Protein AF-A0A5E6NWL1-F1 (afdb_monomer_lite)

Sequence (114 aa):
MVSRLRFLEIIVAAIIPFLAGIGSVVPYYSIIIGLLGVIIAVSAGLPALYKYHENWIEYRTTAETLKHEKHLFQAKCSPYDNDNSFCKLVQRVEGLISKENTQWSRYAEKVKST

Structure (mmCIF, N/CA/C/O backbone):
data_AF-A0A5E6NWL1-F1
#
_entry.id   AF-A0A5E6NWL1-F1
#
loop_
_atom_site.group_PDB
_atom_site.id
_atom_site.type_symbol
_atom_site.label_atom_id
_atom_site.label_alt_id
_atom_site.label_comp_id
_atom_site.label_asym_id
_atom_site.label_entity_id
_atom_site.label_seq_id
_atom_site.pdbx_PDB_ins_code
_atom_site.Cartn_x
_atom_site.Cartn_y
_atom_site.Cartn_z
_atom_site.occupancy
_atom_site.B_iso_or_equiv
_atom_site.auth_seq_id
_atom_site.auth_comp_id
_atom_site.auth_asym_id
_atom_site.auth_atom_id
_atom_site.pdbx_PDB_model_num
ATOM 1 N N . MET A 1 1 ? 4.644 -8.841 -5.551 1.00 50.12 1 MET A N 1
ATOM 2 C CA . MET A 1 1 ? 4.546 -8.971 -7.025 1.00 50.12 1 MET A CA 1
ATOM 3 C C . MET A 1 1 ? 5.251 -7.815 -7.746 1.00 50.12 1 MET A C 1
ATOM 5 O O . MET A 1 1 ? 6.105 -8.096 -8.574 1.00 50.12 1 MET A O 1
ATOM 9 N N . VAL A 1 2 ? 5.029 -6.550 -7.348 1.00 52.25 2 VAL A N 1
ATOM 10 C CA . VAL A 1 2 ? 5.724 -5.345 -7.880 1.00 52.25 2 VAL A CA 1
ATOM 11 C C . VAL A 1 2 ? 7.260 -5.425 -7.808 1.00 52.25 2 VAL A C 1
ATOM 13 O O . VAL A 1 2 ? 7.950 -5.004 -8.731 1.00 52.25 2 VAL A O 1
ATOM 16 N N . SER A 1 3 ? 7.815 -6.043 -6.762 1.00 50.22 3 SER A N 1
ATOM 17 C CA . SER A 1 3 ? 9.270 -6.178 -6.601 1.00 50.22 3 SER A CA 1
ATOM 18 C C . SER A 1 3 ? 9.939 -7.034 -7.684 1.00 50.22 3 SER A C 1
ATOM 20 O O . SER A 1 3 ? 11.111 -6.827 -7.973 1.00 50.22 3 SER A O 1
ATOM 22 N N . ARG A 1 4 ? 9.212 -7.975 -8.310 1.00 56.41 4 ARG A N 1
ATOM 23 C CA . ARG A 1 4 ? 9.768 -8.822 -9.381 1.00 56.41 4 ARG A CA 1
ATOM 24 C C . ARG A 1 4 ? 9.838 -8.097 -10.727 1.00 56.41 4 ARG A C 1
ATOM 26 O O . ARG A 1 4 ? 10.775 -8.330 -11.477 1.00 56.41 4 ARG A O 1
ATOM 33 N N . LEU A 1 5 ? 8.900 -7.182 -10.986 1.00 61.34 5 LEU A N 1
ATOM 34 C CA . LEU A 1 5 ? 8.906 -6.315 -12.170 1.00 61.34 5 LEU A CA 1
ATOM 35 C C . LEU A 1 5 ? 10.056 -5.306 -12.110 1.00 61.34 5 LEU A C 1
ATOM 37 O O . LEU A 1 5 ? 10.824 -5.220 -13.058 1.00 61.34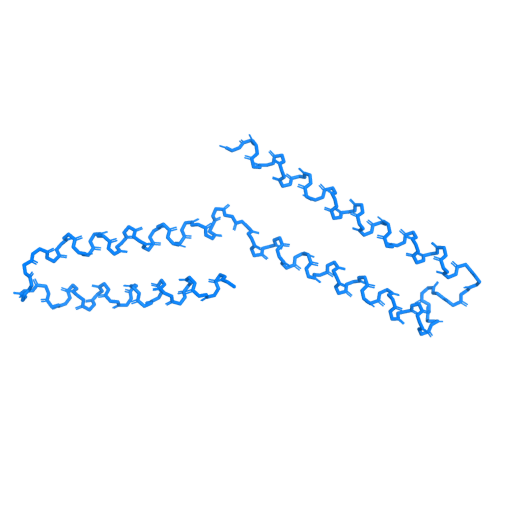 5 LEU A O 1
ATOM 41 N N . ARG A 1 6 ? 10.253 -4.645 -10.959 1.00 65.12 6 ARG A N 1
ATOM 42 C CA . ARG A 1 6 ? 11.389 -3.726 -10.753 1.00 65.12 6 ARG A CA 1
ATOM 43 C C . ARG A 1 6 ? 12.747 -4.415 -10.886 1.00 65.12 6 ARG A C 1
ATOM 45 O O . ARG A 1 6 ? 13.683 -3.832 -11.411 1.00 65.12 6 ARG A O 1
ATOM 52 N N . PHE A 1 7 ? 12.865 -5.657 -10.418 1.00 69.81 7 PHE A N 1
ATOM 53 C CA . PHE A 1 7 ? 14.107 -6.418 -10.554 1.00 69.81 7 PHE A CA 1
ATOM 54 C C . PHE A 1 7 ? 14.421 -6.754 -12.021 1.00 69.81 7 PHE A C 1
ATOM 56 O O . PHE A 1 7 ? 15.555 -6.581 -12.459 1.00 69.81 7 PHE A O 1
ATOM 63 N N . LEU A 1 8 ? 13.412 -7.171 -12.796 1.00 68.12 8 LEU A N 1
ATOM 64 C CA . LEU A 1 8 ? 13.553 -7.386 -14.240 1.00 68.12 8 LEU A CA 1
ATOM 65 C C . LEU A 1 8 ? 13.873 -6.083 -14.983 1.00 68.12 8 LEU A C 1
ATOM 67 O O . LEU A 1 8 ? 14.722 -6.086 -15.866 1.00 68.12 8 LEU A O 1
ATOM 71 N N . GLU A 1 9 ? 13.259 -4.970 -14.590 1.00 68.62 9 GLU A N 1
ATOM 72 C CA . GLU A 1 9 ? 13.518 -3.646 -15.161 1.00 68.62 9 GLU A CA 1
ATOM 73 C C . GLU A 1 9 ? 14.976 -3.212 -14.963 1.00 68.62 9 GLU A C 1
ATOM 75 O O . GLU A 1 9 ? 15.617 -2.779 -15.915 1.00 68.62 9 GLU A O 1
ATOM 80 N N . ILE A 1 10 ? 15.536 -3.415 -13.765 1.00 74.31 10 ILE A N 1
ATOM 81 C CA . ILE A 1 10 ? 16.945 -3.114 -13.468 1.00 74.31 10 ILE A CA 1
ATOM 82 C C . ILE A 1 10 ? 17.884 -3.988 -14.308 1.00 74.31 10 ILE A C 1
ATOM 84 O O . ILE A 1 10 ? 18.872 -3.486 -14.841 1.00 74.31 10 ILE A O 1
ATOM 88 N N . ILE A 1 11 ? 17.571 -5.278 -14.465 1.00 75.06 11 ILE A N 1
ATOM 89 C CA . ILE A 1 11 ? 18.364 -6.188 -15.304 1.00 75.06 11 ILE A CA 1
ATOM 90 C C . ILE A 1 11 ? 18.341 -5.723 -16.763 1.00 75.06 11 ILE A C 1
ATOM 92 O O . ILE A 1 11 ? 19.393 -5.620 -17.391 1.00 75.06 11 ILE A O 1
ATOM 96 N N . VAL A 1 12 ? 17.164 -5.400 -17.301 1.00 69.62 12 VAL A N 1
ATOM 97 C CA . VAL A 1 12 ? 17.029 -4.942 -18.689 1.00 69.62 12 VAL A CA 1
ATOM 98 C C . VAL A 1 12 ? 17.706 -3.581 -18.885 1.00 69.62 12 VAL A C 1
ATOM 100 O O . VAL A 1 12 ? 18.436 -3.403 -19.858 1.00 69.62 12 VAL A O 1
ATOM 103 N N . ALA A 1 13 ? 17.560 -2.656 -17.933 1.00 71.75 13 ALA A N 1
ATOM 104 C CA . ALA A 1 13 ? 18.223 -1.354 -17.953 1.00 71.75 13 ALA A CA 1
ATOM 105 C C . ALA A 1 13 ? 19.753 -1.467 -17.900 1.00 71.75 13 ALA A C 1
ATOM 107 O O . ALA A 1 13 ? 20.435 -0.670 -18.537 1.00 71.75 13 ALA A O 1
ATOM 108 N N . ALA A 1 14 ? 20.299 -2.465 -17.198 1.00 71.75 14 ALA A N 1
ATOM 109 C CA . ALA A 1 14 ? 21.736 -2.739 -17.158 1.00 71.75 14 ALA A CA 1
ATOM 110 C C . ALA A 1 14 ? 22.255 -3.407 -18.446 1.00 71.75 14 ALA A C 1
ATOM 112 O O . ALA A 1 14 ? 23.395 -3.179 -18.852 1.00 71.75 14 ALA A O 1
ATOM 113 N N . ILE A 1 15 ? 21.413 -4.196 -19.120 1.00 71.50 15 ILE A N 1
ATOM 114 C CA . ILE A 1 15 ? 21.747 -4.866 -20.385 1.00 71.50 15 ILE A CA 1
ATOM 115 C C . ILE A 1 15 ? 21.802 -3.875 -21.561 1.00 71.50 15 ILE A C 1
ATOM 117 O O . ILE A 1 15 ? 22.591 -4.077 -22.482 1.00 71.50 15 ILE A O 1
ATOM 121 N N . ILE A 1 16 ? 21.035 -2.779 -21.531 1.00 72.31 16 ILE A N 1
ATOM 122 C CA . ILE A 1 16 ? 21.029 -1.755 -22.595 1.00 72.31 16 ILE A CA 1
ATOM 123 C C . ILE A 1 16 ? 22.412 -1.112 -22.833 1.00 72.31 16 ILE A C 1
ATOM 125 O O . ILE A 1 16 ? 22.886 -1.180 -23.967 1.00 72.31 16 ILE A O 1
ATOM 129 N N . PRO A 1 17 ? 23.100 -0.518 -21.835 1.00 69.25 17 PRO A N 1
ATOM 130 C CA . PRO A 1 17 ? 24.430 0.058 -22.035 1.00 69.25 17 PRO A CA 1
ATOM 131 C C . PRO A 1 17 ? 25.490 -1.011 -22.333 1.00 69.25 17 PRO A C 1
ATOM 133 O O . PRO A 1 17 ? 26.429 -0.741 -23.079 1.00 69.25 17 PRO A O 1
ATOM 136 N N . PHE A 1 18 ? 25.319 -2.238 -21.826 1.00 68.81 18 PHE A N 1
ATOM 137 C CA . PHE A 1 18 ? 26.190 -3.371 -22.151 1.00 68.81 18 PHE A CA 1
ATOM 138 C C . PHE A 1 18 ? 26.093 -3.769 -23.636 1.00 68.81 18 PHE A C 1
ATOM 140 O O . PHE A 1 18 ? 27.112 -3.909 -24.310 1.00 68.81 18 PHE A O 1
ATOM 147 N N . LEU A 1 19 ? 24.876 -3.875 -24.177 1.00 64.69 19 LEU A N 1
ATOM 148 C CA . LEU A 1 19 ? 24.639 -4.135 -25.601 1.00 64.69 19 LEU A CA 1
ATOM 149 C C . LEU A 1 19 ? 25.035 -2.946 -26.482 1.00 64.69 19 LEU A C 1
ATOM 151 O O . LEU A 1 19 ? 25.579 -3.149 -27.565 1.00 64.69 19 LEU A O 1
ATOM 155 N N . ALA A 1 20 ? 24.810 -1.714 -26.019 1.00 65.62 20 ALA A N 1
ATOM 156 C CA . ALA A 1 20 ? 25.245 -0.510 -26.722 1.00 65.62 20 ALA A CA 1
ATOM 157 C C . ALA A 1 20 ? 26.779 -0.439 -26.842 1.00 65.62 20 ALA A C 1
ATOM 159 O O . ALA A 1 20 ? 27.286 -0.029 -27.884 1.00 65.62 20 ALA A O 1
ATOM 160 N N . GLY A 1 21 ? 27.517 -0.895 -25.823 1.00 66.38 21 GLY A N 1
ATOM 161 C CA . GLY A 1 21 ? 28.983 -0.950 -25.830 1.00 66.38 21 GLY A CA 1
ATOM 162 C C . GLY A 1 21 ? 29.585 -2.009 -26.766 1.00 66.38 21 GLY A C 1
ATOM 163 O O . GLY A 1 21 ? 30.713 -1.840 -27.220 1.00 66.38 21 GLY A O 1
ATOM 164 N N . ILE A 1 22 ? 28.838 -3.070 -27.096 1.00 66.62 22 ILE A N 1
ATOM 165 C CA . ILE A 1 22 ? 29.268 -4.167 -27.994 1.00 66.62 22 ILE A CA 1
ATOM 166 C C . ILE A 1 22 ? 28.733 -3.965 -29.435 1.00 66.62 22 ILE A C 1
ATOM 168 O O . ILE A 1 22 ? 28.957 -4.796 -30.316 1.00 66.62 22 ILE A O 1
ATOM 172 N N . GLY A 1 23 ? 28.044 -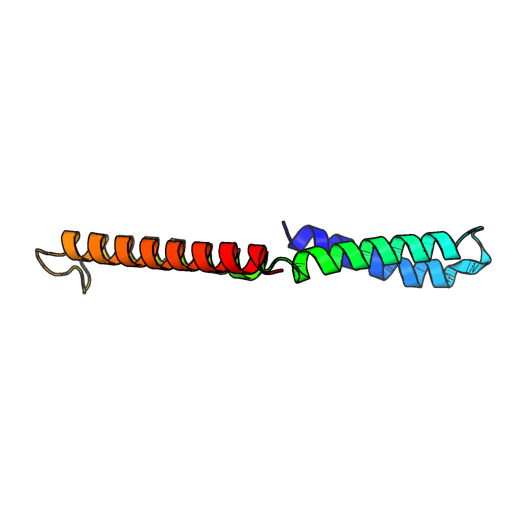2.847 -29.708 1.00 58.22 23 GLY A N 1
ATOM 173 C CA . GLY A 1 23 ? 27.220 -2.600 -30.906 1.00 58.22 23 GLY A CA 1
ATOM 174 C C . GLY A 1 23 ? 27.893 -2.754 -32.279 1.00 58.22 23 GLY A C 1
ATOM 175 O O . GLY A 1 23 ? 27.201 -2.798 -33.290 1.00 58.22 23 GLY A O 1
ATOM 176 N N . SER A 1 24 ? 29.216 -2.895 -32.340 1.00 59.19 24 SER A N 1
ATOM 177 C CA . SER A 1 24 ? 29.981 -3.173 -33.560 1.00 59.19 24 SER A CA 1
ATOM 178 C C . SER A 1 24 ? 30.027 -4.655 -33.974 1.00 59.19 24 SER A C 1
ATOM 180 O O . SER A 1 24 ? 30.479 -4.942 -35.080 1.00 59.19 24 SER A O 1
ATOM 182 N N . VAL A 1 25 ? 29.556 -5.597 -33.142 1.00 61.84 25 VAL A N 1
ATOM 183 C CA . VAL A 1 25 ? 29.669 -7.053 -33.405 1.00 61.84 25 VAL A CA 1
ATOM 184 C C . VAL A 1 25 ? 28.345 -7.701 -33.847 1.00 61.84 25 VAL A C 1
ATOM 186 O O . VAL A 1 25 ? 28.356 -8.778 -34.438 1.00 61.84 25 VAL A O 1
ATOM 189 N N . VAL A 1 26 ? 27.193 -7.064 -33.600 1.00 61.44 26 VAL A N 1
ATOM 190 C CA . VAL A 1 26 ? 25.870 -7.697 -33.771 1.00 61.44 26 VAL A CA 1
ATOM 191 C C . VAL A 1 26 ? 25.028 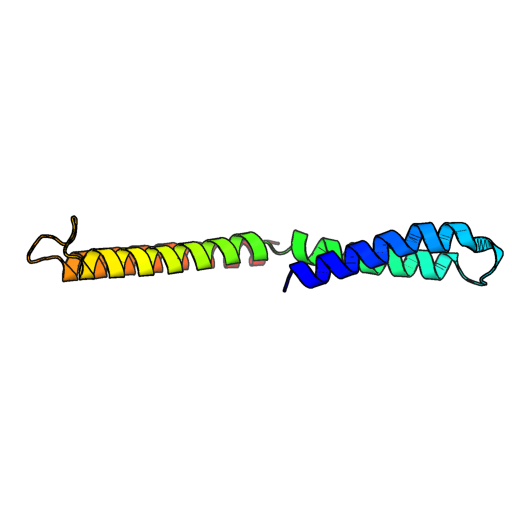-6.967 -34.831 1.00 61.44 26 VAL A C 1
ATOM 193 O O . VAL A 1 26 ? 24.737 -5.780 -34.664 1.00 61.44 26 VAL A O 1
ATOM 196 N N . PRO A 1 27 ? 24.576 -7.642 -35.906 1.00 66.50 27 PRO A N 1
ATOM 197 C CA . PRO A 1 27 ? 23.650 -7.040 -36.863 1.00 66.50 27 PRO A CA 1
ATOM 198 C C . PRO A 1 27 ? 22.292 -6.740 -36.198 1.00 66.50 27 PRO A C 1
ATOM 200 O O . PRO A 1 27 ? 21.824 -7.499 -35.354 1.00 66.50 27 PRO A O 1
ATOM 203 N N . TYR A 1 28 ? 21.646 -5.632 -36.585 1.00 70.50 28 TYR A N 1
ATOM 204 C CA . TYR A 1 28 ? 20.342 -5.164 -36.064 1.00 70.50 28 TYR A CA 1
ATOM 205 C C . TYR A 1 28 ? 20.303 -4.698 -34.589 1.00 70.50 28 TYR A C 1
ATOM 207 O O . TYR A 1 28 ? 19.222 -4.587 -34.003 1.00 70.50 28 TYR A O 1
ATOM 215 N N . TYR A 1 29 ? 21.448 -4.346 -33.992 1.00 73.19 29 TYR A N 1
ATOM 216 C CA . TYR A 1 29 ? 21.550 -3.906 -32.588 1.00 73.19 29 TYR A CA 1
ATOM 217 C C . TYR A 1 29 ? 20.606 -2.744 -32.212 1.00 73.19 29 TYR A C 1
ATOM 219 O O . TYR A 1 29 ? 20.038 -2.739 -31.120 1.00 73.19 29 TYR A O 1
ATOM 227 N N . SER A 1 30 ? 20.375 -1.784 -33.117 1.00 73.44 30 SER A N 1
ATOM 228 C CA . SER A 1 30 ? 19.502 -0.629 -32.859 1.00 73.44 30 SER A CA 1
ATOM 229 C C . SER A 1 30 ? 18.040 -1.027 -32.624 1.00 73.44 30 SER A C 1
ATOM 231 O O . SER A 1 30 ? 17.365 -0.423 -31.793 1.00 73.44 30 SER A O 1
ATOM 233 N N . ILE A 1 31 ? 17.561 -2.072 -33.310 1.00 78.31 31 ILE A N 1
ATOM 234 C CA . ILE A 1 31 ? 16.191 -2.584 -33.154 1.00 78.31 31 ILE A CA 1
ATOM 235 C C . ILE A 1 31 ? 16.051 -3.292 -31.802 1.00 78.31 31 ILE A C 1
ATOM 237 O O . ILE A 1 31 ? 15.057 -3.098 -31.104 1.00 78.31 31 ILE A O 1
ATOM 241 N N . ILE A 1 32 ? 17.069 -4.057 -31.397 1.00 77.50 32 ILE A N 1
ATOM 242 C CA . ILE A 1 32 ? 17.094 -4.768 -30.110 1.00 77.50 32 ILE A CA 1
ATOM 243 C C . ILE A 1 32 ? 17.088 -3.772 -28.944 1.00 77.50 32 ILE A C 1
ATOM 245 O O . ILE A 1 32 ? 16.290 -3.915 -28.019 1.00 77.50 32 ILE A O 1
ATOM 249 N N . ILE A 1 33 ? 17.920 -2.728 -29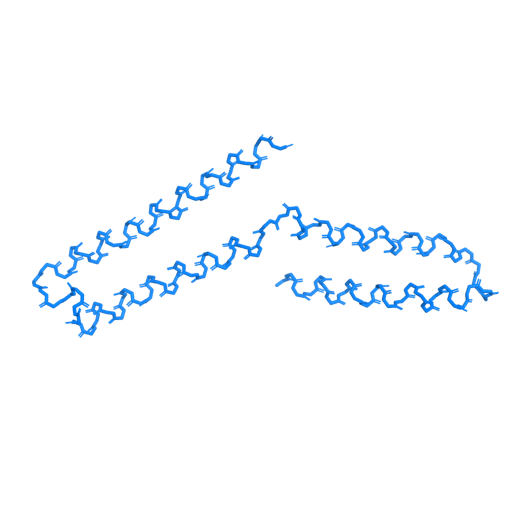.008 1.00 78.69 33 ILE A N 1
ATOM 250 C CA . ILE A 1 33 ? 17.970 -1.680 -27.977 1.00 78.69 33 ILE A CA 1
ATOM 251 C C . ILE A 1 33 ? 16.630 -0.938 -27.886 1.00 78.69 33 ILE A C 1
ATOM 253 O O . ILE A 1 33 ? 16.120 -0.730 -26.785 1.00 78.69 33 ILE A O 1
ATOM 257 N N . GLY A 1 34 ? 16.030 -0.592 -29.031 1.00 77.94 34 GLY A N 1
ATOM 258 C CA . GLY A 1 34 ? 14.709 0.036 -29.070 1.00 77.94 34 GLY A CA 1
ATOM 259 C C . GLY A 1 34 ? 13.626 -0.834 -28.426 1.00 77.94 34 GLY A C 1
ATOM 260 O O . GLY A 1 34 ? 12.847 -0.345 -27.609 1.00 77.94 34 GLY A O 1
ATOM 261 N N . LEU A 1 35 ? 13.616 -2.136 -28.723 1.00 80.44 35 LEU A N 1
ATOM 262 C CA . LEU A 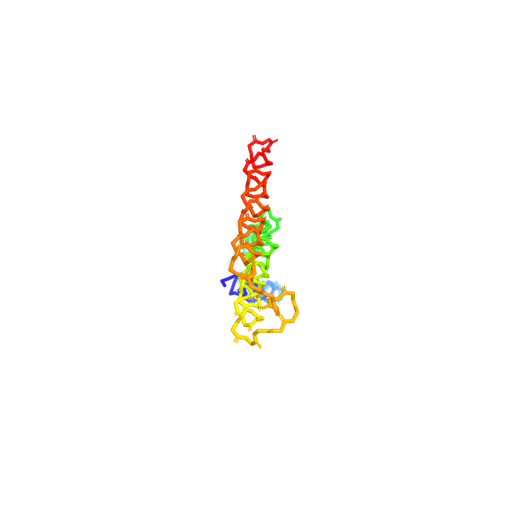1 35 ? 12.637 -3.078 -28.179 1.00 80.44 35 LEU A CA 1
ATOM 263 C C . LEU A 1 35 ? 12.785 -3.262 -26.659 1.00 80.44 35 LEU A C 1
ATOM 265 O O . LEU A 1 35 ? 11.783 -3.267 -25.943 1.00 80.44 35 LEU A O 1
ATOM 269 N N . LEU A 1 36 ? 14.018 -3.326 -26.146 1.00 79.19 36 LEU A N 1
ATOM 270 C CA . LEU A 1 36 ? 14.277 -3.351 -24.700 1.00 79.19 36 LEU A CA 1
ATOM 271 C C . LEU A 1 36 ? 13.813 -2.056 -24.017 1.00 79.19 36 LEU A C 1
ATOM 273 O O . LEU A 1 36 ? 13.208 -2.114 -22.948 1.00 79.19 36 LEU A O 1
ATOM 277 N N . GLY A 1 37 ? 14.022 -0.900 -24.655 1.00 79.06 37 GLY A N 1
ATOM 278 C CA . GLY A 1 37 ? 13.529 0.388 -24.165 1.00 79.06 37 GLY A CA 1
ATOM 279 C C . GLY A 1 37 ? 12.001 0.445 -24.053 1.00 79.06 37 GLY A C 1
ATOM 280 O O . GLY A 1 37 ? 11.480 0.907 -23.039 1.00 79.06 37 GLY A O 1
ATOM 281 N N . VAL A 1 38 ? 11.274 -0.088 -25.043 1.00 79.62 38 VAL A N 1
ATOM 282 C CA . VAL A 1 38 ? 9.800 -0.181 -25.001 1.00 79.62 38 VAL A CA 1
ATOM 283 C C . VAL A 1 38 ? 9.336 -1.083 -23.854 1.00 79.62 38 VAL A C 1
ATOM 285 O O . VAL A 1 38 ? 8.418 -0.715 -23.121 1.00 79.62 38 VAL A O 1
ATOM 288 N N . ILE A 1 39 ? 9.987 -2.232 -23.649 1.00 78.38 39 ILE A N 1
ATOM 289 C CA . ILE A 1 39 ? 9.657 -3.155 -22.551 1.00 78.38 39 ILE A CA 1
ATOM 290 C C . ILE A 1 39 ? 9.856 -2.483 -21.187 1.00 78.38 39 ILE A C 1
ATOM 292 O O . ILE A 1 39 ? 9.003 -2.641 -20.308 1.00 78.38 39 ILE A O 1
ATOM 296 N N . ILE A 1 40 ? 10.933 -1.706 -21.014 1.00 81.06 40 ILE A N 1
ATOM 297 C CA . ILE A 1 40 ? 11.157 -0.915 -19.796 1.00 81.06 40 ILE A CA 1
ATOM 298 C C . ILE A 1 40 ? 10.055 0.126 -19.634 1.00 81.06 40 ILE A C 1
ATOM 300 O O . ILE A 1 40 ? 9.434 0.171 -18.580 1.00 81.06 40 ILE A O 1
ATOM 304 N N . ALA A 1 41 ? 9.774 0.932 -20.660 1.00 77.19 41 ALA A N 1
ATOM 305 C CA . ALA A 1 41 ? 8.791 2.011 -20.567 1.00 77.19 41 ALA A CA 1
ATOM 306 C C . ALA A 1 41 ? 7.394 1.492 -20.187 1.00 77.19 41 ALA A C 1
ATOM 308 O O . ALA A 1 41 ? 6.728 2.067 -19.327 1.00 77.19 41 ALA A O 1
ATOM 309 N N . VAL A 1 42 ? 6.975 0.364 -20.769 1.00 75.25 42 VAL A N 1
ATOM 310 C CA . VAL A 1 42 ? 5.717 -0.306 -20.412 1.00 75.25 42 VAL A CA 1
ATOM 311 C C . VAL A 1 42 ? 5.782 -0.838 -18.976 1.00 75.25 42 VAL A C 1
ATOM 313 O O . VAL A 1 42 ? 4.888 -0.564 -18.176 1.00 75.25 42 VAL A O 1
ATOM 316 N N . SER A 1 43 ? 6.858 -1.536 -18.607 1.00 75.25 43 SER A N 1
ATOM 317 C CA . SER A 1 43 ? 7.019 -2.113 -17.262 1.00 75.25 43 SER A CA 1
ATOM 318 C C . SER A 1 43 ? 7.122 -1.062 -16.154 1.00 75.25 43 SER A C 1
ATOM 320 O O . SER A 1 43 ? 6.647 -1.317 -15.051 1.00 75.25 43 SER A O 1
ATOM 322 N N . ALA A 1 44 ? 7.689 0.109 -16.445 1.00 70.94 44 ALA A N 1
ATOM 323 C CA . ALA A 1 44 ? 7.785 1.259 -15.550 1.00 70.94 44 ALA A CA 1
ATOM 324 C C . ALA A 1 44 ? 6.464 2.043 -15.485 1.00 70.94 44 ALA A C 1
ATOM 326 O O . ALA A 1 44 ? 6.067 2.532 -14.424 1.00 70.94 44 ALA A O 1
ATOM 327 N N . GLY A 1 45 ? 5.754 2.129 -16.614 1.00 67.94 45 GLY A N 1
ATOM 328 C CA . GLY A 1 45 ? 4.468 2.810 -16.733 1.00 67.94 45 GLY A CA 1
ATOM 329 C C . GLY A 1 45 ? 3.333 2.088 -16.006 1.00 67.94 45 GLY A C 1
ATOM 330 O O . GLY A 1 45 ? 2.518 2.741 -15.359 1.00 67.94 45 GLY A O 1
ATOM 331 N N . LEU A 1 46 ? 3.293 0.750 -16.031 1.00 67.31 46 LEU A N 1
ATOM 332 C CA . LEU A 1 46 ? 2.227 -0.028 -15.379 1.00 67.31 46 LEU A CA 1
ATOM 333 C C . LEU A 1 46 ? 2.113 0.241 -13.855 1.00 67.31 46 LEU A C 1
ATOM 335 O O . LEU A 1 46 ? 1.012 0.539 -13.386 1.00 67.31 46 LEU A O 1
ATOM 339 N N . PRO A 1 47 ? 3.202 0.181 -13.062 1.00 63.44 47 PRO A N 1
ATOM 340 C CA . PRO A 1 47 ? 3.186 0.513 -11.637 1.00 63.44 47 PRO A CA 1
ATOM 341 C C . PRO A 1 47 ? 2.986 2.003 -11.346 1.00 63.44 47 PRO A C 1
ATOM 343 O O . PRO A 1 47 ? 2.547 2.344 -10.252 1.00 63.44 47 PRO A O 1
ATOM 346 N N . ALA A 1 48 ? 3.347 2.889 -12.281 1.00 61.69 48 ALA A N 1
ATOM 347 C CA . ALA A 1 48 ? 3.153 4.331 -12.129 1.00 61.69 48 ALA A CA 1
ATOM 348 C C . ALA A 1 48 ? 1.687 4.737 -12.347 1.00 61.69 48 ALA A C 1
ATOM 350 O O . ALA A 1 48 ? 1.176 5.610 -11.647 1.00 61.69 48 ALA A O 1
ATOM 351 N N . LEU A 1 49 ? 1.002 4.080 -13.287 1.00 61.25 49 LEU A N 1
ATOM 352 C CA . LEU A 1 49 ? -0.405 4.330 -13.605 1.00 61.25 49 LEU A CA 1
ATOM 353 C C . LEU A 1 49 ? -1.344 3.759 -12.547 1.00 61.25 49 LEU A C 1
ATOM 355 O O . LEU A 1 49 ? -2.340 4.385 -12.188 1.00 61.25 49 LEU A O 1
ATOM 359 N N . TYR A 1 50 ? -1.011 2.592 -12.005 1.00 58.66 50 TYR A N 1
ATOM 360 C CA . TYR A 1 50 ? -1.797 2.003 -10.943 1.00 58.66 50 TYR A CA 1
ATOM 361 C C . TYR A 1 50 ? -1.083 2.152 -9.607 1.00 58.66 50 TYR A C 1
ATOM 363 O O . TYR A 1 50 ? -0.114 1.449 -9.319 1.00 58.66 50 TYR A O 1
ATOM 371 N N . LYS A 1 51 ? -1.651 2.996 -8.740 1.00 63.16 51 LYS A N 1
ATOM 372 C CA . LYS A 1 51 ? -1.339 3.153 -7.306 1.00 63.16 51 LYS A CA 1
ATOM 373 C C . LYS A 1 51 ?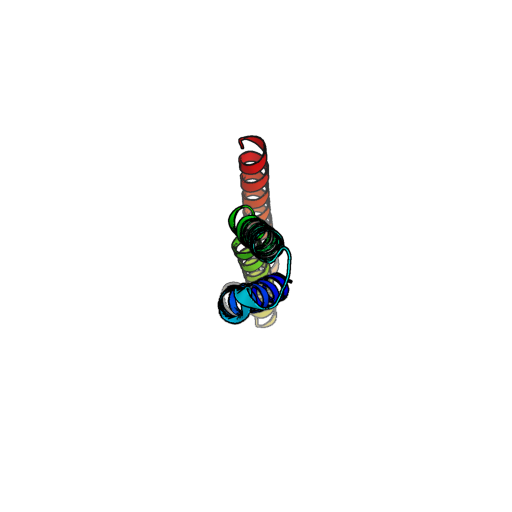 -1.569 1.870 -6.476 1.00 63.16 51 LYS A C 1
ATOM 375 O O . LYS A 1 51 ? -1.974 1.924 -5.321 1.00 63.16 51 LYS A O 1
ATOM 380 N N . TYR A 1 52 ? -1.285 0.691 -7.029 1.00 63.31 52 TYR A N 1
ATOM 381 C CA . TYR A 1 52 ? -1.380 -0.607 -6.367 1.00 63.31 52 TYR A CA 1
ATOM 382 C C . TYR A 1 52 ? -0.567 -0.657 -5.077 1.00 63.31 52 TYR A C 1
ATOM 384 O O . TYR A 1 52 ? -0.946 -1.364 -4.149 1.00 63.31 52 TYR A O 1
ATOM 392 N N . HIS A 1 53 ? 0.544 0.080 -5.005 1.00 64.62 53 HIS A N 1
ATOM 393 C CA . HIS A 1 53 ? 1.356 0.117 -3.797 1.00 64.62 53 HIS A CA 1
ATOM 394 C C . HIS A 1 53 ? 0.652 0.842 -2.645 1.00 64.62 53 HIS A C 1
ATOM 396 O O . HIS A 1 53 ? 0.589 0.292 -1.550 1.00 64.62 53 HIS A O 1
ATOM 402 N N . GLU A 1 54 ? 0.078 2.021 -2.903 1.00 68.00 54 GLU A N 1
ATOM 403 C CA . GLU A 1 54 ? -0.678 2.776 -1.895 1.00 68.00 54 GLU A CA 1
ATOM 404 C C . GLU A 1 54 ? -1.904 1.977 -1.437 1.00 68.00 54 GLU A C 1
ATOM 406 O O . GLU A 1 54 ? -2.053 1.728 -0.243 1.00 68.00 54 GLU A O 1
ATOM 411 N N . ASN A 1 55 ? -2.698 1.453 -2.377 1.00 70.88 55 ASN A N 1
ATOM 412 C CA . ASN A 1 55 ? -3.911 0.695 -2.050 1.00 70.88 55 ASN A CA 1
ATOM 413 C C . ASN A 1 55 ? -3.604 -0.577 -1.240 1.00 70.88 55 ASN A C 1
ATOM 415 O O . ASN A 1 55 ? -4.339 -0.932 -0.321 1.00 70.88 55 ASN A O 1
ATOM 419 N N . TRP A 1 56 ? -2.504 -1.271 -1.553 1.00 70.56 56 TRP A N 1
ATOM 420 C CA . TRP A 1 56 ? -2.108 -2.471 -0.815 1.00 70.56 56 TRP A CA 1
ATOM 421 C C . TRP A 1 56 ? -1.585 -2.156 0.593 1.00 70.56 56 TRP A C 1
ATOM 423 O O . TRP A 1 56 ? -1.900 -2.883 1.538 1.00 70.56 56 TRP A O 1
ATOM 433 N N . ILE A 1 57 ? -0.805 -1.079 0.750 1.00 77.81 57 ILE A N 1
ATOM 434 C CA . ILE A 1 57 ? -0.346 -0.620 2.071 1.00 77.81 57 ILE A CA 1
ATOM 435 C C . ILE A 1 57 ? -1.542 -0.245 2.942 1.00 77.81 57 ILE A C 1
ATOM 437 O O . ILE A 1 57 ? -1.582 -0.595 4.123 1.00 77.81 57 ILE A O 1
ATOM 441 N N . GLU A 1 58 ? -2.525 0.435 2.365 1.00 78.44 58 GLU A N 1
ATOM 442 C CA . GLU A 1 58 ? -3.699 0.891 3.095 1.00 78.44 58 GLU A CA 1
ATOM 443 C C . GLU A 1 58 ? -4.573 -0.280 3.541 1.00 78.44 58 GLU A C 1
ATOM 445 O O . GLU A 1 58 ? -4.904 -0.376 4.721 1.00 78.44 58 GLU A O 1
ATOM 450 N N . TYR A 1 59 ? -4.800 -1.258 2.658 1.00 78.50 59 TYR A N 1
ATOM 451 C CA . TYR A 1 59 ? -5.460 -2.515 3.016 1.00 78.50 59 TYR A CA 1
ATOM 452 C C . TYR A 1 59 ? -4.748 -3.242 4.171 1.00 78.50 59 TYR A C 1
ATOM 454 O O . TYR A 1 59 ? -5.377 -3.678 5.138 1.00 78.50 59 TYR A O 1
ATOM 462 N N . ARG A 1 60 ? -3.411 -3.344 4.119 1.00 82.88 60 ARG A N 1
ATOM 463 C CA . ARG A 1 60 ? -2.623 -3.961 5.201 1.00 82.88 60 ARG A CA 1
ATOM 464 C C . ARG A 1 60 ? -2.734 -3.174 6.502 1.00 82.88 60 ARG A C 1
ATOM 466 O O . ARG A 1 60 ? -2.883 -3.788 7.553 1.00 82.88 60 ARG A O 1
ATOM 473 N N . THR A 1 61 ? -2.701 -1.849 6.435 1.00 84.94 61 THR A N 1
ATOM 474 C CA . THR A 1 61 ? -2.856 -0.975 7.605 1.00 84.94 61 THR A CA 1
ATOM 475 C C . THR A 1 61 ? -4.228 -1.162 8.255 1.00 84.94 61 THR A C 1
ATOM 477 O O . THR A 1 61 ? -4.305 -1.316 9.475 1.00 84.94 61 THR A O 1
ATOM 480 N N . THR A 1 62 ? -5.301 -1.240 7.463 1.00 86.75 62 THR A N 1
ATOM 481 C CA . THR A 1 62 ? -6.659 -1.534 7.953 1.00 86.75 62 THR A CA 1
ATOM 482 C C . THR A 1 62 ? -6.720 -2.902 8.635 1.00 86.75 62 THR A C 1
ATOM 484 O O . THR A 1 62 ? -7.229 -3.010 9.752 1.00 86.75 62 THR A O 1
ATOM 487 N N . ALA A 1 63 ? -6.123 -3.935 8.033 1.00 86.56 63 ALA A N 1
ATOM 488 C CA . ALA A 1 63 ? -6.069 -5.275 8.619 1.00 86.56 63 ALA A CA 1
ATOM 489 C C . ALA A 1 63 ? -5.287 -5.322 9.948 1.00 86.56 63 ALA A C 1
ATOM 491 O O . ALA A 1 63 ? -5.747 -5.940 10.911 1.00 86.56 63 ALA A O 1
ATOM 492 N N . GLU A 1 64 ? -4.129 -4.658 10.030 1.00 88.44 64 GLU A N 1
ATOM 493 C CA . GLU A 1 64 ? -3.365 -4.555 11.283 1.00 88.44 64 GLU A CA 1
ATOM 494 C C . GLU A 1 64 ? -4.136 -3.753 12.344 1.00 88.44 64 GLU A C 1
ATOM 496 O O . GLU A 1 64 ? -4.118 -4.119 13.518 1.00 88.44 64 GLU A O 1
ATOM 501 N N . THR A 1 65 ? -4.888 -2.721 11.946 1.00 88.56 65 THR A N 1
ATOM 502 C CA . THR A 1 65 ? -5.720 -1.932 12.871 1.00 88.56 65 THR A CA 1
ATOM 503 C C . THR A 1 65 ? -6.876 -2.760 13.433 1.00 88.56 65 THR A C 1
ATOM 505 O O . THR A 1 65 ? -7.100 -2.761 14.641 1.00 88.56 65 THR A O 1
ATOM 508 N N . LEU A 1 66 ? -7.560 -3.548 12.597 1.00 89.31 66 LEU A N 1
ATOM 509 C CA . LEU A 1 66 ? -8.588 -4.495 13.051 1.00 89.31 66 LEU A CA 1
ATOM 510 C C . LEU A 1 66 ? -8.012 -5.536 14.018 1.00 89.31 66 LEU A C 1
ATOM 512 O O . LEU A 1 66 ? -8.623 -5.869 15.035 1.00 89.31 66 LEU A O 1
ATOM 516 N N . LYS A 1 67 ? -6.808 -6.039 13.729 1.00 89.25 67 LYS A N 1
ATOM 517 C CA . LYS A 1 67 ? -6.107 -6.977 14.609 1.00 89.25 67 LYS A CA 1
ATOM 518 C C . LYS A 1 67 ? -5.738 -6.324 15.942 1.00 89.25 67 LYS A C 1
ATOM 520 O O . LYS A 1 67 ? -5.902 -6.955 16.986 1.00 89.25 67 LYS A O 1
ATOM 525 N N . HIS A 1 68 ? -5.282 -5.075 15.918 1.00 89.31 68 HIS A N 1
ATOM 526 C CA . HIS A 1 68 ? -4.986 -4.295 17.115 1.00 89.31 68 HIS A CA 1
ATOM 527 C C . HIS A 1 68 ? -6.234 -4.102 17.988 1.00 89.31 68 HIS A C 1
ATOM 529 O O . HIS A 1 68 ? -6.188 -4.427 19.174 1.00 89.31 68 HIS A O 1
ATOM 535 N N . GLU A 1 69 ? -7.363 -3.697 17.400 1.00 88.69 69 GLU A N 1
ATOM 536 C CA . GLU A 1 69 ? -8.652 -3.566 18.101 1.00 88.69 69 GLU A CA 1
ATOM 537 C C . GLU A 1 69 ? -9.102 -4.905 18.721 1.00 88.69 69 GLU A C 1
ATOM 539 O O . GLU A 1 69 ? -9.535 -4.947 19.874 1.00 88.69 69 GLU A O 1
ATOM 544 N N . LYS A 1 70 ? -8.897 -6.034 18.021 1.00 87.75 70 LYS A N 1
ATOM 545 C CA . LYS A 1 70 ? -9.149 -7.376 18.578 1.00 87.75 70 LYS A CA 1
ATOM 546 C C . LYS A 1 70 ? -8.287 -7.662 19.810 1.00 87.75 70 LYS A C 1
ATOM 548 O O . LYS A 1 70 ? -8.788 -8.198 20.797 1.00 87.75 70 LYS A O 1
ATOM 553 N N . HIS A 1 71 ? -6.993 -7.351 19.750 1.00 89.50 71 HIS A N 1
ATOM 554 C CA . HIS A 1 71 ? -6.077 -7.577 20.870 1.00 89.50 71 HIS A CA 1
ATOM 555 C C . HIS A 1 71 ? -6.422 -6.695 22.075 1.00 89.50 71 HIS A C 1
ATOM 557 O O . HIS A 1 71 ? -6.425 -7.192 23.198 1.00 89.50 71 HIS A O 1
ATOM 563 N N . LEU A 1 72 ? -6.779 -5.431 21.844 1.00 87.44 72 LEU A N 1
ATOM 564 C CA . LEU A 1 72 ? -7.255 -4.503 22.872 1.00 87.44 72 LEU A CA 1
ATOM 565 C C . LEU A 1 72 ? -8.515 -5.017 23.580 1.00 87.44 72 LEU A C 1
ATOM 567 O O . LEU A 1 72 ? -8.574 -5.008 24.810 1.00 87.44 72 LEU A O 1
ATOM 571 N N . PHE A 1 73 ? -9.485 -5.528 22.819 1.00 87.19 73 PHE A N 1
ATOM 572 C CA . PHE A 1 73 ? -10.697 -6.133 23.372 1.00 87.19 73 PHE A CA 1
ATOM 573 C C . PHE A 1 73 ? -10.397 -7.390 24.199 1.00 87.19 73 PHE A C 1
ATOM 575 O O . PHE A 1 73 ? -10.912 -7.544 25.304 1.00 87.19 73 PHE A O 1
ATOM 582 N N . GLN A 1 74 ? -9.518 -8.269 23.706 1.00 86.31 74 GLN A N 1
ATOM 583 C CA . GLN A 1 74 ? -9.109 -9.475 24.435 1.00 86.31 74 GLN A CA 1
ATOM 584 C C . GLN A 1 74 ? -8.348 -9.156 25.728 1.00 86.31 74 GLN A C 1
ATOM 586 O O . GLN A 1 74 ? -8.543 -9.836 26.733 1.00 86.31 74 GLN A O 1
ATOM 591 N N . ALA A 1 75 ? -7.513 -8.117 25.714 1.00 87.81 75 ALA A N 1
ATOM 592 C CA . ALA A 1 75 ? -6.771 -7.660 26.883 1.00 87.81 75 ALA A CA 1
ATOM 593 C C . ALA A 1 75 ? -7.645 -6.899 27.901 1.00 87.81 75 ALA A C 1
ATOM 595 O O . ALA A 1 75 ? -7.159 -6.589 28.987 1.00 87.81 75 ALA A O 1
ATOM 596 N N . LYS A 1 76 ? -8.912 -6.591 27.567 1.00 83.38 76 LYS A N 1
ATOM 597 C CA . LYS A 1 76 ? -9.823 -5.739 28.360 1.00 83.38 76 LYS A CA 1
ATOM 598 C C . LYS A 1 76 ? -9.188 -4.404 28.770 1.00 83.38 76 LYS A C 1
ATOM 600 O O . LYS A 1 76 ? -9.505 -3.843 29.816 1.00 83.38 76 LYS A O 1
ATOM 605 N N . CYS A 1 77 ? -8.265 -3.903 27.953 1.00 79.88 77 CYS A N 1
ATOM 606 C CA . CYS A 1 77 ? -7.641 -2.607 28.166 1.00 79.88 77 CYS A CA 1
ATOM 607 C C . CYS A 1 77 ? -8.566 -1.501 27.659 1.00 79.88 77 CYS A C 1
ATOM 609 O O . CYS A 1 77 ? -9.372 -1.724 26.752 1.00 79.88 77 CYS A O 1
ATOM 611 N N . SER A 1 78 ? -8.421 -0.293 28.205 1.00 78.50 78 SER A N 1
ATOM 612 C CA . SER A 1 78 ? -9.148 0.877 27.708 1.00 78.50 78 SER A CA 1
ATOM 613 C C . SER A 1 78 ? -8.971 1.009 26.190 1.00 78.50 78 SER A C 1
ATOM 615 O O . SER A 1 78 ? -7.838 0.897 25.711 1.00 78.50 78 SER A O 1
ATOM 617 N N . PRO A 1 79 ? -10.053 1.191 25.404 1.00 78.50 79 PRO A N 1
ATOM 618 C CA . PRO A 1 79 ? -11.416 1.613 25.779 1.00 78.50 79 PRO A CA 1
ATOM 619 C C . PRO A 1 79 ? -12.436 0.478 26.053 1.00 78.50 79 PRO A C 1
ATOM 621 O O . PRO A 1 79 ? -13.648 0.742 26.104 1.00 78.50 79 PRO A O 1
ATOM 624 N N . TYR A 1 80 ? -11.974 -0.771 26.169 1.00 83.12 80 TYR A N 1
ATOM 625 C CA . TYR A 1 80 ? -12.776 -1.994 26.346 1.00 83.12 80 TYR A CA 1
ATOM 626 C C . TYR A 1 80 ? -12.846 -2.489 27.800 1.00 83.12 80 TYR A C 1
ATOM 628 O O . TYR A 1 80 ? -13.182 -3.643 28.053 1.00 83.12 80 TYR A O 1
ATOM 636 N N . ASP A 1 81 ? -12.557 -1.611 28.752 1.00 82.31 81 ASP A N 1
ATOM 637 C CA . ASP A 1 81 ? -12.552 -1.838 30.199 1.00 82.31 81 ASP A CA 1
ATOM 638 C C . ASP A 1 81 ? -13.958 -1.843 30.839 1.00 82.31 81 ASP A C 1
ATOM 640 O O . ASP A 1 81 ? -14.103 -2.088 32.035 1.00 82.31 81 ASP A O 1
ATOM 644 N N . ASN A 1 82 ? -15.008 -1.624 30.040 1.00 82.50 82 ASN A N 1
ATOM 645 C CA . ASN A 1 82 ? -16.383 -1.411 30.500 1.00 82.50 82 ASN A CA 1
ATOM 646 C C . ASN A 1 82 ? -17.316 -2.528 29.996 1.00 82.50 82 ASN A C 1
ATOM 648 O O . ASN A 1 82 ? -17.033 -3.181 28.989 1.00 82.50 82 ASN A O 1
ATOM 652 N N . ASP A 1 83 ? -18.505 -2.648 30.595 1.00 78.75 83 ASP A N 1
ATOM 653 C CA . ASP A 1 83 ? -19.542 -3.619 30.186 1.00 78.75 83 ASP A CA 1
ATOM 654 C C . ASP A 1 83 ? -19.983 -3.475 28.712 1.00 78.75 83 ASP A C 1
ATOM 656 O O . ASP A 1 83 ? -20.308 -4.453 28.045 1.00 78.75 83 ASP A O 1
ATOM 660 N N . ASN A 1 84 ? -19.889 -2.266 28.142 1.00 83.19 84 ASN A N 1
ATOM 661 C CA . ASN A 1 84 ? -20.214 -1.988 26.733 1.00 83.19 84 ASN A CA 1
ATOM 662 C C . ASN A 1 84 ? -19.053 -2.247 25.748 1.00 83.19 84 ASN A C 1
ATOM 664 O O . ASN A 1 84 ? -19.052 -1.724 24.630 1.00 83.19 84 ASN A O 1
ATOM 668 N N . SER A 1 85 ? -18.044 -3.023 26.145 1.00 84.06 85 SER A N 1
ATOM 669 C CA . SER A 1 85 ? -16.847 -3.312 25.341 1.00 84.06 85 SER A CA 1
ATOM 670 C C . SER A 1 85 ? -17.167 -3.920 23.969 1.00 84.06 85 SER A C 1
ATOM 672 O O . SER A 1 85 ? -16.604 -3.486 22.964 1.00 84.06 85 SER A O 1
ATOM 674 N N . PHE A 1 86 ? -18.114 -4.859 23.890 1.00 85.81 86 PHE A N 1
ATOM 675 C CA . PHE A 1 86 ? -18.486 -5.495 22.621 1.00 85.81 86 PHE A CA 1
ATOM 676 C C . PHE A 1 86 ? -19.135 -4.507 21.642 1.00 85.81 86 PHE A C 1
ATOM 678 O O . PHE A 1 86 ? -18.768 -4.457 20.471 1.00 85.81 86 PHE A O 1
ATOM 685 N N . CYS A 1 87 ? -20.048 -3.664 22.132 1.00 87.38 87 CYS A N 1
ATOM 686 C CA . CYS A 1 87 ? -20.729 -2.666 21.306 1.00 87.38 87 CYS A CA 1
ATOM 687 C C . CYS A 1 87 ? -19.734 -1.631 20.743 1.00 87.38 87 CYS A C 1
ATOM 689 O O . CYS A 1 87 ? -19.772 -1.308 19.556 1.00 87.38 87 CYS A O 1
ATOM 691 N N . LYS A 1 88 ? -18.762 -1.193 21.561 1.00 87.94 88 LYS A N 1
ATOM 692 C CA . LYS A 1 88 ? -17.663 -0.322 21.107 1.00 87.94 88 LYS A CA 1
ATOM 693 C C . LYS A 1 88 ? -16.804 -0.984 20.026 1.00 87.94 88 LYS A C 1
ATOM 695 O O . LYS A 1 88 ? -16.394 -0.300 19.091 1.00 87.94 88 LYS A O 1
ATOM 700 N N . LEU A 1 89 ? -16.538 -2.288 20.144 1.00 90.06 89 LEU A N 1
ATOM 701 C CA . LEU A 1 89 ? -15.732 -3.024 19.167 1.00 90.06 89 LEU A CA 1
ATOM 702 C C . LEU A 1 89 ? -16.457 -3.077 17.824 1.00 90.06 89 LEU A C 1
ATOM 704 O O . LEU A 1 89 ? -15.867 -2.730 16.805 1.00 90.06 89 LEU A O 1
ATOM 708 N N . VAL A 1 90 ? -17.740 -3.445 17.827 1.00 89.50 90 VAL A N 1
ATOM 709 C CA . VAL A 1 90 ? -18.559 -3.483 16.608 1.00 89.50 90 VAL A CA 1
ATOM 710 C C . VAL A 1 90 ? -18.601 -2.105 15.947 1.00 89.50 90 VAL A C 1
ATOM 712 O O . VAL A 1 90 ? -18.275 -1.995 14.770 1.00 89.50 90 VAL A O 1
ATOM 715 N N . GLN A 1 91 ? -18.870 -1.041 16.709 1.00 90.50 91 GLN A N 1
ATOM 716 C CA . GLN A 1 91 ? -18.909 0.323 16.175 1.00 90.50 91 GLN A CA 1
ATOM 717 C C . GLN A 1 91 ? -17.566 0.758 15.557 1.00 90.50 91 GLN A C 1
ATOM 719 O O . GLN A 1 91 ? -17.539 1.408 14.510 1.00 90.50 91 GLN A O 1
ATOM 724 N N . ARG A 1 92 ? -16.437 0.397 16.184 1.00 89.00 92 ARG A N 1
ATOM 725 C CA . ARG A 1 92 ? -15.089 0.660 15.649 1.00 89.00 92 ARG A CA 1
ATOM 726 C C . ARG A 1 92 ? -14.851 -0.121 14.357 1.00 89.00 92 ARG A C 1
ATOM 728 O O . ARG A 1 92 ? -14.458 0.477 13.360 1.00 89.00 92 ARG A O 1
ATOM 735 N N . VAL A 1 93 ? -15.116 -1.426 14.362 1.00 90.81 93 VAL A N 1
ATOM 736 C CA . VAL A 1 93 ? -14.928 -2.313 13.204 1.00 90.81 93 VAL A CA 1
ATOM 737 C C . VAL A 1 93 ? -15.782 -1.862 12.017 1.00 90.81 93 VAL A C 1
ATOM 739 O O . VAL A 1 93 ? -15.252 -1.710 10.919 1.00 90.81 93 VAL A O 1
ATOM 742 N N . GLU A 1 94 ? -17.065 -1.574 12.229 1.00 91.19 94 GLU A N 1
ATOM 743 C CA . GLU A 1 94 ? -17.954 -1.052 11.185 1.00 91.19 94 GLU A CA 1
ATOM 744 C C . GLU A 1 94 ? -17.486 0.309 10.662 1.00 91.19 94 GLU A C 1
ATOM 746 O O . GLU A 1 94 ? -17.504 0.548 9.454 1.00 91.19 94 GLU A O 1
ATOM 751 N N . GLY A 1 95 ? -16.992 1.182 11.546 1.00 91.19 95 GLY A N 1
ATOM 752 C CA . GLY A 1 95 ? -16.380 2.450 11.153 1.00 91.19 95 GLY A CA 1
ATOM 753 C C . GLY A 1 95 ? -15.158 2.263 10.246 1.00 91.19 95 GLY A C 1
ATOM 754 O O . GLY A 1 95 ? -15.030 2.961 9.238 1.00 91.19 95 GLY A O 1
ATOM 755 N N . LEU A 1 96 ? -14.285 1.300 10.559 1.00 90.19 96 LEU A N 1
ATOM 756 C CA . LEU A 1 96 ? -13.130 0.949 9.726 1.00 90.19 96 LEU A CA 1
ATOM 757 C C . LEU A 1 96 ? -13.554 0.398 8.357 1.00 90.19 96 LEU A C 1
ATOM 759 O O . LEU A 1 96 ? -13.042 0.865 7.341 1.00 90.19 96 LEU A O 1
ATOM 763 N N . ILE A 1 97 ? -14.516 -0.527 8.320 1.00 89.00 97 ILE A N 1
ATOM 764 C CA . ILE A 1 97 ? -15.035 -1.113 7.071 1.00 89.00 97 ILE A CA 1
ATOM 765 C C . ILE A 1 97 ? -15.702 -0.039 6.202 1.00 89.00 97 ILE A C 1
ATOM 767 O O . ILE A 1 97 ? -15.462 0.030 4.998 1.00 89.00 97 ILE A O 1
ATOM 771 N N . SER A 1 98 ? -16.511 0.837 6.801 1.00 88.81 98 SER A N 1
ATOM 772 C CA . SER A 1 98 ? -17.188 1.928 6.089 1.00 88.81 98 SER A CA 1
ATOM 773 C C . SER A 1 98 ? -16.193 2.933 5.498 1.00 88.81 98 SER A C 1
ATOM 775 O O . SER A 1 98 ? -16.331 3.364 4.345 1.00 88.81 98 SER A O 1
ATOM 777 N N . LYS A 1 99 ? -15.139 3.261 6.256 1.00 87.69 99 LYS A N 1
ATOM 778 C CA . LYS A 1 99 ? -14.041 4.108 5.780 1.00 87.69 99 LYS A CA 1
ATOM 779 C C . LYS A 1 99 ? -13.334 3.470 4.586 1.00 87.69 99 LYS A C 1
ATOM 781 O O . LYS A 1 99 ? -13.140 4.149 3.580 1.00 87.69 99 LYS A O 1
ATOM 786 N N . GLU A 1 100 ? -13.013 2.182 4.682 1.00 84.31 100 GLU A N 1
ATOM 787 C CA . GLU A 1 100 ? -12.398 1.425 3.593 1.00 84.31 100 GLU A CA 1
ATOM 788 C C . GLU A 1 100 ? -13.297 1.435 2.345 1.00 84.31 100 GLU A C 1
ATOM 790 O O . GLU A 1 100 ? -12.858 1.821 1.263 1.00 84.31 100 GLU A O 1
ATOM 795 N N . ASN A 1 101 ? -14.585 1.113 2.494 1.00 86.38 101 ASN A N 1
ATOM 796 C CA . ASN A 1 101 ? -15.550 1.075 1.393 1.00 86.38 101 ASN A CA 1
ATOM 797 C C . ASN A 1 101 ? -15.698 2.432 0.682 1.00 86.38 101 ASN A C 1
ATOM 799 O O . ASN A 1 101 ? -15.704 2.510 -0.547 1.00 86.38 101 ASN A O 1
ATOM 803 N N . THR A 1 102 ? -15.748 3.524 1.450 1.00 86.44 102 THR A N 1
ATOM 804 C CA . THR A 1 102 ? -15.779 4.891 0.899 1.00 86.44 102 THR A CA 1
ATOM 805 C C . THR A 1 102 ? -14.537 5.173 0.053 1.00 86.44 102 THR A C 1
ATOM 807 O O . THR A 1 102 ? -14.603 5.828 -0.989 1.00 86.44 102 THR A O 1
ATOM 810 N N . GLN A 1 103 ? -13.389 4.667 0.486 1.00 83.81 103 GLN A N 1
ATOM 811 C CA . GLN A 1 103 ? -12.125 4.832 -0.207 1.00 83.81 103 GLN A CA 1
ATOM 812 C C . GLN A 1 103 ? -12.072 4.024 -1.511 1.00 83.81 103 GLN A C 1
ATOM 814 O O . GLN A 1 103 ? -11.698 4.574 -2.548 1.00 83.81 103 GLN A O 1
ATOM 819 N N . TRP A 1 104 ? -12.537 2.769 -1.493 1.00 80.38 104 TRP A N 1
ATOM 820 C CA . TRP A 1 104 ? -12.718 1.943 -2.694 1.00 80.38 104 TRP A CA 1
ATOM 821 C C . TRP A 1 104 ? -13.649 2.609 -3.713 1.00 80.38 104 TRP A C 1
ATOM 823 O O . TRP A 1 104 ? -13.314 2.663 -4.898 1.00 80.38 104 TRP A O 1
ATOM 833 N N . SER A 1 105 ? -14.759 3.197 -3.256 1.00 81.81 105 SER A N 1
ATOM 834 C CA . SER A 1 105 ? -15.679 3.955 -4.115 1.00 81.81 105 SER A CA 1
ATOM 835 C C . SER A 1 105 ? -14.982 5.133 -4.804 1.00 81.81 105 SER A C 1
ATOM 837 O O . SER A 1 105 ? -15.116 5.309 -6.014 1.00 81.81 105 SER A O 1
ATOM 839 N N . ARG A 1 106 ? -14.167 5.904 -4.070 1.00 79.50 106 ARG A N 1
ATOM 840 C CA . ARG A 1 106 ? -13.392 7.025 -4.637 1.00 79.50 106 ARG A CA 1
ATOM 841 C C . ARG A 1 106 ? -12.368 6.568 -5.675 1.00 79.50 106 ARG A C 1
ATOM 843 O O . ARG A 1 106 ? -12.165 7.256 -6.674 1.00 79.50 106 ARG A O 1
ATOM 850 N N . TYR A 1 107 ? -11.714 5.422 -5.465 1.00 75.62 107 TYR A N 1
ATOM 851 C CA . TYR A 1 107 ? -10.817 4.865 -6.482 1.00 75.62 107 TYR A CA 1
ATOM 852 C C . TYR A 1 107 ? -11.579 4.446 -7.739 1.00 75.62 107 TYR A C 1
ATOM 854 O O . TYR A 1 107 ? -11.121 4.744 -8.840 1.00 75.62 107 TYR A O 1
ATOM 862 N N . ALA A 1 108 ? -12.740 3.804 -7.585 1.00 76.12 108 ALA A N 1
ATOM 863 C CA . ALA A 1 108 ? -13.571 3.386 -8.711 1.00 76.12 108 ALA A CA 1
ATOM 864 C C . ALA A 1 108 ? -14.061 4.584 -9.546 1.00 76.12 108 ALA A C 1
ATOM 866 O O . ALA A 1 108 ? -14.022 4.531 -10.776 1.00 76.12 108 ALA A O 1
ATOM 867 N N . GLU A 1 109 ? -14.447 5.690 -8.901 1.00 75.19 109 GLU A N 1
ATOM 868 C CA . GLU A 1 109 ? -14.816 6.935 -9.590 1.00 75.19 109 GLU A CA 1
ATOM 869 C C . GLU A 1 109 ? -13.639 7.544 -10.361 1.00 75.19 109 GLU A C 1
ATOM 871 O O . GLU A 1 109 ? -13.792 7.924 -11.521 1.00 75.19 109 GLU A O 1
ATOM 876 N N . LYS A 1 110 ? -12.447 7.580 -9.754 1.00 66.50 110 LYS A N 1
ATOM 877 C CA . LYS A 1 110 ? -11.246 8.160 -10.372 1.00 66.50 110 LYS A CA 1
ATOM 878 C C . LYS A 1 110 ? -10.765 7.376 -11.597 1.00 66.50 110 LYS A C 1
ATOM 880 O O . LYS A 1 110 ? -10.274 7.969 -12.554 1.00 66.50 110 LYS A O 1
ATOM 885 N N . VAL A 1 111 ? -10.925 6.053 -11.583 1.00 65.38 111 VAL A N 1
ATOM 886 C CA . VAL A 1 111 ? -10.638 5.194 -12.745 1.00 65.38 111 VAL A CA 1
ATOM 887 C C . VAL A 1 111 ? -11.629 5.450 -13.881 1.00 65.38 111 VAL A C 1
ATOM 889 O O . VAL A 1 111 ? -11.246 5.380 -15.038 1.00 65.38 111 VAL A O 1
ATOM 892 N N . LYS A 1 112 ? -12.889 5.781 -13.574 1.00 59.56 112 LYS A N 1
ATOM 893 C CA . LYS A 1 112 ? -13.920 6.046 -14.589 1.00 59.56 112 LYS A CA 1
ATOM 894 C C . LYS A 1 112 ? -13.792 7.429 -15.242 1.00 59.56 112 LYS A C 1
ATOM 896 O O . LYS A 1 112 ? -14.311 7.628 -16.335 1.00 59.56 112 LYS A O 1
ATOM 901 N N . SER A 1 113 ? -13.150 8.384 -14.568 1.00 52.62 113 SER A N 1
ATOM 902 C CA . SER A 1 113 ? -12.945 9.752 -15.066 1.00 52.62 113 SER A CA 1
ATOM 903 C C . SER A 1 113 ? -11.656 9.947 -15.873 1.00 52.62 113 SER A C 1
ATOM 905 O O . SER A 1 113 ? -11.359 11.083 -16.240 1.00 52.62 113 SER A O 1
ATOM 907 N N . THR A 1 114 ? -10.867 8.888 -16.076 1.00 46.84 114 THR A N 1
ATOM 908 C CA . THR A 1 114 ? -9.600 8.904 -16.826 1.00 46.84 114 THR A CA 1
ATOM 909 C C . THR A 1 114 ? -9.753 8.058 -18.081 1.00 46.84 114 THR A C 1
ATOM 911 O O . THR A 1 114 ? -9.239 8.485 -19.135 1.00 46.84 114 THR A O 1
#

Radius of gyration: 24.36 Å; chains: 1; bounding box: 51×19×67 Å

Secondary structure (DSSP, 8-state):
-HHHHHHHHHHHHHHHHHHHHTTTSSTTHHHHHHHHHHHHHHHHHHHHHS-HHHHHHHHHHHHHHHHHHHHHHHTT-TTSSSTTHHHHHHHHHHHHHHHHHHHHHHHHHHHHT-

pLDDT: mean 75.81, std 10.91, range [46.84, 91.19]

Foldseek 3Di:
DLVVLVVVLVVLVVVLVVLVVVVVPDPPSVVVSVVSVVSNVVSVVVCVVDVPVVLVVLVVVLVVVLVVLVVCCVVCHPPNVDPCNVVVNVVVNVVSVVVNVVVVVVVVVVVVVD